Protein AF-A0A0X3Q287-F1 (afdb_monomer_lite)

Organism: Schistocephalus solidus (NCBI:txid70667)

pLDDT: mean 75.14, std 18.82, range [38.12, 95.25]

Sequence (102 aa):
DVVAGEMGDDEDPKRRPNRRTCENNLSEVEANALIRRLRELIREIQGLTEYDRRSTERLQTLLHRFIDILKEMYNAGFQSKINRMTRNLGLSIKINGKSPFR

Foldseek 3Di:
DDDDDDDDPPPPPPPDPDPPVPPQPDDPVNVVVLVVQLVVLVVVLVPQDPVSVVVPVNNVVSVVVNVVSVVVLVVSAWDWDQDPVVRDIDIDHDHPNDDPDD

Secondary structure (DSSP, 8-state):
------------TT-PPPTTS------HHHHHHHHHHHHHHHHHHHT--HHHHH-HHHHHHHHHHHHHHHHHHHHTT-EEEEETTTTEEEEE--GGG-----

Radius of gyration: 20.65 Å; chains: 1; bounding box: 41×48×63 Å

Structure (mmCIF, N/CA/C/O backbone):
data_AF-A0A0X3Q287-F1
#
_entry.id   AF-A0A0X3Q287-F1
#
loop_
_atom_site.group_PDB
_atom_site.id
_atom_site.type_symbol
_atom_site.label_atom_id
_atom_site.label_alt_id
_atom_site.label_comp_id
_atom_site.label_asym_id
_atom_site.label_entity_id
_atom_site.label_seq_id
_atom_site.pdbx_PDB_ins_code
_atom_site.Cartn_x
_atom_site.Cartn_y
_atom_site.Cartn_z
_atom_site.occupancy
_atom_site.B_iso_or_equiv
_atom_site.auth_seq_id
_atom_site.auth_comp_id
_atom_site.auth_asym_id
_atom_site.auth_atom_id
_atom_site.pdbx_PDB_model_num
ATOM 1 N N . ASP A 1 1 ? -14.221 -40.455 -43.176 1.00 42.34 1 ASP A N 1
ATOM 2 C CA . ASP A 1 1 ? -14.009 -39.010 -42.975 1.00 42.34 1 ASP A CA 1
ATOM 3 C C . ASP A 1 1 ? -14.100 -38.660 -41.507 1.00 42.34 1 ASP A C 1
ATOM 5 O O . ASP A 1 1 ? -14.986 -39.143 -40.813 1.00 42.34 1 ASP A O 1
ATOM 9 N N . VAL A 1 2 ? -13.108 -37.915 -41.035 1.00 43.91 2 VAL A N 1
ATOM 10 C CA . VAL A 1 2 ? -12.887 -37.561 -39.633 1.00 43.91 2 VAL A CA 1
ATOM 11 C C . VAL A 1 2 ? -13.423 -36.151 -39.422 1.00 43.91 2 VAL A C 1
ATOM 13 O O . VAL A 1 2 ? -12.926 -35.237 -40.070 1.00 43.91 2 VAL A O 1
ATOM 16 N N . VAL A 1 3 ? -14.365 -35.956 -38.498 1.00 45.25 3 VAL A N 1
ATOM 17 C CA . VAL A 1 3 ? -14.535 -34.668 -37.805 1.00 45.25 3 VAL A CA 1
ATOM 18 C C . VAL A 1 3 ? -14.815 -34.966 -36.331 1.00 45.25 3 VAL A C 1
ATOM 20 O O . VAL A 1 3 ? -15.951 -35.173 -35.915 1.00 45.25 3 VAL A O 1
ATOM 23 N N . ALA A 1 4 ? -13.730 -35.037 -35.559 1.00 45.53 4 ALA A N 1
ATOM 24 C CA . ALA A 1 4 ? -13.724 -34.654 -34.148 1.00 45.53 4 ALA A CA 1
ATOM 25 C C . ALA A 1 4 ? -14.061 -33.150 -34.094 1.00 45.53 4 ALA A C 1
ATOM 27 O O . ALA A 1 4 ? -13.615 -32.408 -34.963 1.00 45.53 4 ALA A O 1
ATOM 28 N N . GLY A 1 5 ? -14.883 -32.618 -33.200 1.00 38.56 5 GLY A N 1
ATOM 29 C CA . GLY A 1 5 ? -15.017 -32.888 -31.775 1.00 38.56 5 GLY A CA 1
ATOM 30 C C . GLY A 1 5 ? -14.880 -31.522 -31.096 1.00 38.56 5 GLY A C 1
ATOM 31 O O . GLY A 1 5 ? -13.856 -30.864 -31.264 1.00 38.56 5 GLY A O 1
ATOM 32 N N . GLU A 1 6 ? -15.934 -31.062 -30.421 1.00 50.91 6 GLU A N 1
ATOM 33 C CA . GLU A 1 6 ? -15.897 -29.874 -29.559 1.00 50.91 6 GLU A CA 1
ATOM 34 C C . GLU A 1 6 ? -14.819 -30.024 -28.478 1.00 50.91 6 GLU A C 1
ATOM 36 O O . GLU A 1 6 ? -14.665 -31.111 -27.929 1.00 50.91 6 GLU A O 1
ATOM 41 N N . MET A 1 7 ? -14.135 -28.929 -28.142 1.00 45.00 7 MET A N 1
ATOM 42 C CA . MET A 1 7 ? -13.475 -28.660 -26.854 1.00 45.00 7 MET A CA 1
ATOM 43 C C . MET A 1 7 ? -13.081 -27.176 -26.921 1.00 45.00 7 MET A C 1
ATOM 45 O O . MET A 1 7 ? -12.274 -26.784 -27.755 1.00 45.00 7 MET A O 1
ATOM 49 N N . GLY A 1 8 ? -13.794 -26.273 -26.249 1.00 40.56 8 GLY A N 1
ATOM 50 C CA . GLY A 1 8 ? -13.682 -26.138 -24.803 1.00 40.56 8 GLY A CA 1
ATOM 51 C C . GLY A 1 8 ? -12.381 -25.392 -24.543 1.00 40.56 8 GLY A C 1
ATOM 52 O O . GLY A 1 8 ? -11.335 -26.025 -24.452 1.00 40.56 8 GLY A O 1
ATOM 53 N N . ASP A 1 9 ? -12.438 -24.056 -24.534 1.00 50.06 9 ASP A N 1
ATOM 54 C CA . ASP A 1 9 ? -11.318 -23.194 -24.142 1.00 50.06 9 ASP A CA 1
ATOM 55 C C . ASP A 1 9 ? -11.060 -23.441 -22.644 1.00 50.06 9 ASP A C 1
ATOM 57 O O . ASP A 1 9 ? -11.561 -22.746 -21.761 1.00 50.06 9 ASP A 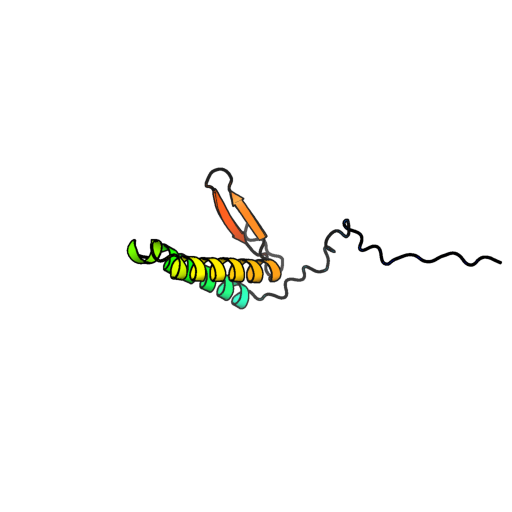O 1
ATOM 61 N N . ASP A 1 10 ? -10.361 -24.539 -22.363 1.00 51.06 10 ASP A N 1
ATOM 62 C CA . ASP A 1 10 ? -9.797 -24.878 -21.069 1.00 51.06 10 ASP A CA 1
ATOM 63 C C . ASP A 1 10 ? -8.824 -23.746 -20.708 1.00 51.06 10 ASP A C 1
ATOM 65 O O . ASP A 1 10 ? -7.686 -23.680 -21.188 1.00 51.06 10 ASP A O 1
ATOM 69 N N . GLU A 1 11 ? -9.283 -22.808 -19.876 1.00 54.50 11 GLU A N 1
ATOM 70 C CA . GLU A 1 11 ? -8.404 -21.908 -19.139 1.00 54.50 11 GLU A CA 1
ATOM 71 C C . GLU A 1 11 ? -7.464 -22.762 -18.282 1.00 54.50 11 GLU A C 1
ATOM 73 O O . GLU A 1 11 ? -7.786 -23.125 -17.155 1.00 54.50 11 GLU A O 1
ATOM 78 N N . ASP A 1 12 ? -6.300 -23.109 -18.838 1.00 57.31 12 ASP A N 1
ATOM 79 C CA . ASP A 1 12 ? -5.283 -23.906 -18.162 1.00 57.31 12 ASP A CA 1
ATOM 80 C C . ASP A 1 12 ? -4.873 -23.225 -16.836 1.00 57.31 12 ASP A C 1
ATOM 82 O O . ASP A 1 12 ? -4.168 -22.203 -16.849 1.00 57.31 12 ASP A O 1
ATOM 86 N N . PRO A 1 13 ? -5.231 -23.798 -15.667 1.00 57.59 13 PRO A N 1
ATOM 87 C CA . PRO A 1 13 ? -4.881 -23.240 -14.362 1.00 57.59 13 PRO A CA 1
ATOM 88 C C . PRO A 1 13 ? -3.371 -23.330 -14.072 1.00 57.59 13 PRO A C 1
ATOM 90 O O . PRO A 1 13 ? -2.896 -22.844 -13.044 1.00 57.59 13 PRO A O 1
ATOM 93 N N . LYS A 1 14 ? -2.589 -23.950 -14.969 1.00 53.41 14 LYS A N 1
ATOM 94 C CA . LYS A 1 14 ? -1.126 -24.043 -14.924 1.00 53.41 14 LYS A CA 1
ATOM 95 C C . LYS A 1 14 ? -0.432 -23.096 -15.899 1.00 53.41 14 LYS A C 1
ATOM 97 O O . LYS A 1 14 ? 0.795 -23.210 -16.022 1.00 53.41 14 LYS A O 1
ATOM 102 N N . ARG A 1 15 ? -1.130 -22.146 -16.543 1.00 52.03 15 ARG A N 1
ATOM 103 C CA . ARG A 1 15 ? -0.486 -21.069 -17.316 1.00 52.03 15 ARG A CA 1
ATOM 104 C C . ARG A 1 15 ? 0.414 -20.253 -16.380 1.00 52.03 15 ARG A C 1
ATOM 106 O O . ARG A 1 15 ? 0.005 -19.291 -15.738 1.00 52.03 15 ARG A O 1
ATOM 113 N N . ARG A 1 16 ? 1.675 -20.680 -16.272 1.00 57.12 16 ARG A N 1
ATOM 114 C CA . ARG A 1 16 ? 2.723 -19.975 -15.535 1.00 57.12 16 ARG A CA 1
ATOM 115 C C . ARG A 1 16 ? 2.818 -18.570 -16.128 1.00 57.12 16 ARG A C 1
ATOM 117 O O . ARG A 1 16 ? 2.851 -18.464 -17.357 1.00 57.12 16 ARG A O 1
ATOM 124 N N . PRO A 1 17 ? 2.871 -17.508 -15.305 1.00 50.66 17 PRO A N 1
ATOM 125 C CA . PRO A 1 17 ? 2.985 -16.157 -15.826 1.00 50.66 17 PRO A CA 1
ATOM 126 C C . PRO A 1 17 ? 4.191 -16.096 -16.765 1.00 50.66 17 PRO A C 1
ATOM 128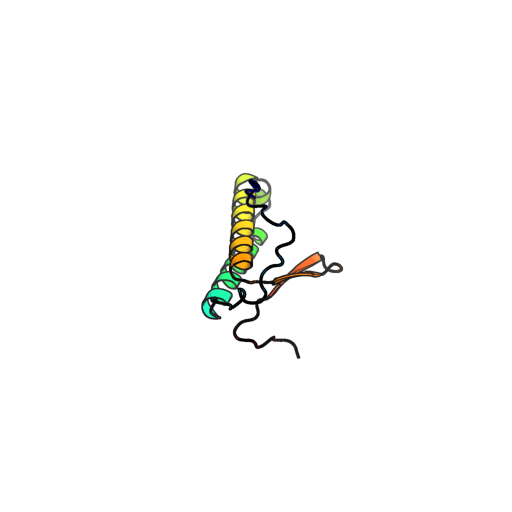 O O . PRO A 1 17 ? 5.305 -16.495 -16.409 1.00 50.66 17 PRO A O 1
ATOM 131 N N . ASN A 1 18 ? 3.931 -15.685 -18.006 1.00 46.94 18 ASN A N 1
ATOM 132 C CA . ASN A 1 18 ? 4.934 -15.607 -19.049 1.00 46.94 18 ASN A CA 1
ATOM 133 C C . ASN A 1 18 ? 6.036 -14.652 -18.571 1.00 46.94 18 ASN A C 1
ATOM 135 O O . ASN A 1 18 ? 5.792 -13.475 -18.326 1.00 46.94 18 ASN A O 1
ATOM 139 N N . ARG A 1 19 ? 7.267 -15.148 -18.423 1.00 48.53 19 ARG A N 1
ATOM 140 C CA . ARG A 1 19 ? 8.412 -14.386 -17.886 1.00 48.53 19 ARG A CA 1
ATOM 141 C C . ARG A 1 19 ? 8.756 -13.139 -18.727 1.00 48.53 19 ARG A C 1
ATOM 143 O O . ARG A 1 19 ? 9.542 -12.310 -18.282 1.00 48.53 19 ARG A O 1
ATOM 150 N N . ARG A 1 20 ? 8.171 -13.017 -19.927 1.00 44.41 20 ARG A N 1
ATOM 151 C CA . ARG A 1 20 ? 8.292 -11.882 -20.854 1.00 44.41 20 ARG A CA 1
ATOM 152 C C . ARG A 1 20 ? 7.292 -10.740 -20.638 1.00 44.41 20 ARG A C 1
ATOM 154 O O . ARG A 1 20 ? 7.537 -9.677 -21.183 1.00 44.41 20 ARG A O 1
ATOM 161 N N . THR A 1 21 ? 6.218 -10.896 -19.860 1.00 45.22 21 THR A N 1
ATOM 162 C CA . THR A 1 21 ? 5.254 -9.792 -19.633 1.00 45.22 21 THR A CA 1
ATOM 163 C C . THR A 1 21 ? 5.623 -8.880 -18.460 1.00 45.22 21 THR A C 1
ATOM 165 O O . THR A 1 21 ? 4.867 -7.978 -18.127 1.00 45.22 21 THR A O 1
ATOM 168 N N . CYS A 1 22 ? 6.787 -9.081 -17.836 1.00 47.75 22 CYS A N 1
ATOM 169 C CA . CYS A 1 22 ? 7.311 -8.219 -16.773 1.00 47.75 22 CYS A CA 1
ATOM 170 C C . CYS A 1 22 ? 8.349 -7.219 -17.310 1.00 47.75 22 CYS A C 1
ATOM 172 O O . CYS A 1 22 ? 9.380 -6.990 -16.673 1.00 47.75 22 CYS A O 1
ATOM 174 N N . GLU A 1 23 ? 8.129 -6.660 -18.500 1.00 49.22 23 GLU A N 1
ATOM 175 C CA . GLU A 1 23 ? 8.777 -5.398 -18.853 1.00 49.22 23 GLU A CA 1
ATOM 176 C C . GLU A 1 23 ? 8.151 -4.337 -17.948 1.00 49.22 23 GLU A C 1
ATOM 178 O O . GLU A 1 23 ? 6.969 -4.017 -18.054 1.00 49.22 23 GLU A O 1
ATOM 183 N N . ASN A 1 24 ? 8.911 -3.897 -16.946 1.00 55.31 24 ASN A N 1
ATOM 184 C CA . ASN A 1 24 ? 8.457 -2.889 -16.000 1.00 55.31 24 ASN A CA 1
ATOM 185 C C . ASN A 1 24 ? 8.215 -1.581 -16.755 1.00 55.31 24 ASN A C 1
ATOM 187 O O . ASN A 1 24 ? 9.147 -0.821 -16.995 1.00 55.31 24 ASN A O 1
ATOM 191 N N . ASN A 1 25 ? 6.952 -1.329 -17.093 1.00 62.66 25 ASN A N 1
ATOM 192 C CA . ASN A 1 25 ? 6.486 -0.065 -17.665 1.00 62.66 25 ASN A CA 1
ATOM 193 C C . ASN A 1 25 ? 6.464 1.073 -16.631 1.00 62.66 25 ASN A C 1
ATOM 195 O O . ASN A 1 25 ? 6.188 2.212 -16.984 1.00 62.66 25 ASN A O 1
ATOM 199 N N . LEU A 1 26 ? 6.725 0.766 -15.356 1.00 77.31 26 LEU A N 1
ATOM 200 C CA . LEU A 1 26 ? 6.719 1.732 -14.268 1.00 77.31 26 LEU A CA 1
ATOM 201 C C . LEU A 1 26 ? 8.064 2.467 -14.184 1.00 77.31 26 LEU A C 1
ATOM 203 O O . LEU A 1 26 ? 9.110 1.857 -13.934 1.00 77.31 26 LEU A O 1
ATOM 207 N N . SER A 1 27 ? 8.031 3.786 -14.341 1.00 84.00 27 SER A N 1
ATOM 208 C CA . SER A 1 27 ? 9.186 4.653 -14.122 1.00 84.00 27 SER A CA 1
ATOM 209 C C . SER A 1 27 ? 9.553 4.761 -12.635 1.00 84.00 27 SER A C 1
ATOM 211 O O . SER A 1 27 ? 8.743 4.520 -11.736 1.00 84.00 27 SER A O 1
ATOM 213 N N . GLU A 1 28 ? 10.788 5.183 -12.345 1.00 83.50 28 GLU A N 1
ATOM 214 C CA . GLU A 1 28 ? 11.236 5.443 -10.968 1.00 83.50 28 GLU A CA 1
ATOM 215 C C . GLU A 1 28 ? 10.389 6.515 -10.266 1.00 83.50 28 GLU A C 1
ATOM 217 O O . GLU A 1 28 ? 10.122 6.418 -9.067 1.00 83.50 28 GLU A O 1
ATOM 222 N N . VAL A 1 29 ? 9.910 7.511 -11.013 1.00 86.88 29 VAL A N 1
ATOM 223 C CA . VAL A 1 29 ? 9.044 8.572 -10.485 1.00 86.88 29 VAL A CA 1
ATOM 224 C C . VAL A 1 29 ? 7.693 8.005 -10.051 1.00 86.88 29 VAL A C 1
ATOM 226 O O . VAL A 1 29 ? 7.234 8.292 -8.945 1.00 86.88 29 VAL A O 1
ATOM 229 N N . GLU A 1 30 ? 7.078 7.154 -10.873 1.00 88.69 30 GLU A N 1
ATOM 230 C CA . GLU A 1 30 ? 5.797 6.511 -10.555 1.00 88.69 30 GLU A CA 1
ATOM 231 C C . GLU A 1 30 ? 5.929 5.531 -9.383 1.00 88.69 30 GLU A C 1
ATOM 233 O O . GLU A 1 30 ? 5.090 5.524 -8.476 1.00 88.69 30 GLU A O 1
ATOM 238 N N . ALA A 1 31 ? 7.025 4.766 -9.335 1.00 88.25 31 ALA A N 1
ATOM 239 C CA . ALA A 1 31 ? 7.340 3.895 -8.205 1.00 88.25 31 ALA A CA 1
ATOM 240 C C . ALA A 1 31 ? 7.473 4.683 -6.897 1.00 88.25 31 ALA A C 1
ATOM 242 O O . ALA A 1 31 ? 6.888 4.315 -5.874 1.00 88.25 31 ALA A O 1
ATOM 243 N N . ASN A 1 32 ? 8.205 5.798 -6.927 1.00 89.44 32 ASN A N 1
ATOM 244 C CA . ASN A 1 32 ? 8.366 6.669 -5.769 1.00 89.44 32 ASN A CA 1
ATOM 245 C C . ASN A 1 32 ? 7.042 7.317 -5.348 1.00 89.44 32 ASN A C 1
ATOM 247 O O . ASN A 1 32 ? 6.783 7.437 -4.150 1.00 89.44 32 ASN A O 1
ATOM 251 N N . ALA A 1 33 ? 6.176 7.682 -6.296 1.00 92.56 33 ALA A N 1
ATOM 252 C CA . ALA A 1 33 ? 4.849 8.209 -5.993 1.00 92.56 33 ALA A CA 1
ATOM 253 C C . ALA A 1 33 ? 3.972 7.175 -5.268 1.00 92.56 33 ALA A C 1
ATOM 255 O O . ALA A 1 33 ? 3.315 7.516 -4.283 1.00 92.56 33 ALA A O 1
ATOM 256 N N . LEU A 1 34 ? 3.992 5.909 -5.699 1.00 92.44 34 LEU A N 1
ATOM 257 C CA . LEU A 1 34 ? 3.299 4.808 -5.017 1.00 92.44 34 LEU A CA 1
ATOM 258 C C . LEU A 1 34 ? 3.829 4.584 -3.596 1.00 92.44 34 LEU A C 1
ATOM 260 O O . LEU A 1 34 ? 3.053 4.526 -2.641 1.00 92.44 34 LEU A O 1
ATOM 264 N N . ILE A 1 35 ? 5.155 4.533 -3.434 1.00 91.38 35 ILE A N 1
ATOM 265 C CA . ILE A 1 35 ? 5.795 4.385 -2.119 1.00 91.38 35 ILE A CA 1
ATOM 266 C C . ILE A 1 35 ? 5.427 5.557 -1.200 1.00 91.38 35 ILE A C 1
ATOM 268 O O . ILE A 1 35 ? 5.167 5.352 -0.012 1.00 91.38 35 ILE A O 1
ATOM 272 N N . ARG A 1 36 ? 5.393 6.787 -1.730 1.00 94.31 36 ARG A N 1
ATOM 273 C CA . ARG A 1 36 ? 5.027 7.980 -0.959 1.00 94.31 36 ARG A CA 1
ATOM 274 C C . ARG A 1 36 ? 3.574 7.916 -0.492 1.00 94.31 36 ARG A C 1
ATOM 276 O O . ARG A 1 36 ? 3.344 8.066 0.705 1.00 94.31 36 ARG A O 1
ATOM 283 N N . ARG A 1 37 ? 2.639 7.593 -1.395 1.00 95.25 37 ARG A N 1
ATOM 284 C CA . ARG A 1 37 ? 1.212 7.402 -1.074 1.00 95.25 37 ARG A CA 1
ATOM 285 C C . ARG A 1 37 ? 1.015 6.360 0.029 1.00 95.25 37 ARG A C 1
ATOM 287 O O . ARG A 1 37 ? 0.307 6.615 1.000 1.00 95.25 37 ARG A O 1
ATOM 294 N N . LEU A 1 38 ? 1.699 5.217 -0.066 1.00 93.94 38 LEU A N 1
ATOM 295 C CA . LEU A 1 38 ? 1.631 4.175 0.961 1.00 93.94 38 LEU A CA 1
ATOM 296 C C . LEU A 1 38 ? 2.153 4.668 2.322 1.00 93.94 38 LEU A C 1
ATOM 298 O O . LEU A 1 38 ? 1.529 4.422 3.352 1.00 93.94 38 LEU A O 1
ATOM 302 N N . ARG A 1 39 ? 3.293 5.371 2.343 1.00 92.31 39 ARG A N 1
ATOM 303 C CA . ARG A 1 39 ? 3.886 5.909 3.581 1.00 92.31 39 ARG A CA 1
ATOM 304 C C . ARG A 1 39 ? 3.002 6.963 4.242 1.00 92.31 39 ARG A C 1
ATOM 306 O O . ARG A 1 39 ? 2.900 6.969 5.465 1.00 92.31 39 ARG A O 1
ATOM 313 N N . GLU A 1 40 ? 2.396 7.845 3.455 1.00 94.94 40 GLU A N 1
ATOM 314 C CA . GLU A 1 40 ? 1.453 8.857 3.942 1.00 94.94 40 GLU A CA 1
ATOM 315 C C . GLU A 1 40 ? 0.234 8.193 4.591 1.00 94.94 40 GLU A C 1
ATOM 317 O O . GLU A 1 40 ? -0.096 8.518 5.730 1.00 94.94 40 GLU A O 1
ATOM 322 N N . LEU A 1 41 ? -0.348 7.182 3.941 1.00 94.19 41 LEU A N 1
ATOM 323 C CA . LEU A 1 41 ? -1.484 6.450 4.497 1.00 94.19 41 LEU A CA 1
ATOM 324 C C . LEU A 1 41 ? -1.126 5.688 5.783 1.00 94.19 41 LEU A C 1
ATOM 326 O O . LEU A 1 41 ? -1.894 5.693 6.741 1.00 94.19 41 LEU A O 1
ATOM 330 N N . ILE A 1 42 ? 0.054 5.061 5.845 1.00 91.56 42 ILE A N 1
ATOM 331 C CA . ILE A 1 42 ? 0.526 4.401 7.074 1.00 91.56 42 ILE A CA 1
ATOM 332 C C . ILE A 1 42 ? 0.659 5.415 8.215 1.00 91.56 42 ILE A C 1
ATOM 334 O O . ILE A 1 42 ? 0.255 5.112 9.336 1.00 91.56 42 ILE A O 1
ATOM 338 N N . ARG A 1 43 ? 1.191 6.616 7.947 1.00 92.75 43 ARG A N 1
ATOM 339 C CA . ARG A 1 43 ? 1.277 7.687 8.955 1.00 92.75 43 ARG A CA 1
ATOM 340 C C . ARG A 1 43 ? -0.103 8.125 9.428 1.00 92.75 43 ARG A C 1
ATOM 342 O O . ARG A 1 43 ? -0.279 8.324 10.624 1.00 92.75 43 ARG A O 1
ATOM 349 N N . GLU A 1 44 ? -1.070 8.234 8.521 1.00 92.06 44 GLU A N 1
ATOM 350 C CA . GLU A 1 44 ? -2.451 8.564 8.874 1.00 92.06 44 GLU A CA 1
ATOM 351 C C . GLU A 1 44 ? -3.064 7.492 9.785 1.00 92.06 44 GLU A C 1
ATOM 353 O O . GLU A 1 44 ? -3.593 7.822 10.842 1.00 92.06 44 GLU A O 1
ATOM 358 N N . ILE A 1 45 ? -2.905 6.209 9.441 1.00 89.25 45 ILE A N 1
ATOM 359 C CA . ILE A 1 45 ? -3.379 5.081 10.261 1.00 89.25 45 ILE A CA 1
ATOM 360 C C . ILE A 1 45 ? -2.703 5.073 11.641 1.00 89.25 45 ILE A C 1
ATOM 362 O O . ILE A 1 45 ? -3.361 4.873 12.663 1.00 89.25 45 ILE A O 1
ATOM 366 N N . GLN A 1 46 ? -1.388 5.293 11.693 1.00 88.06 46 GLN A N 1
ATOM 367 C CA . GLN A 1 46 ? -0.633 5.340 12.949 1.00 88.06 46 GLN A CA 1
ATOM 368 C C . GLN A 1 46 ? -1.031 6.536 13.823 1.00 88.06 46 GLN A C 1
ATOM 370 O O . GLN A 1 46 ? -1.053 6.402 15.047 1.00 88.06 46 GLN A O 1
ATOM 375 N N . GLY A 1 47 ? -1.373 7.667 13.199 1.00 88.75 47 GLY A N 1
ATOM 376 C CA . GLY A 1 47 ? -1.816 8.897 13.853 1.00 88.75 47 GLY A CA 1
ATOM 377 C C . GLY A 1 47 ? -3.269 8.888 14.332 1.00 88.75 47 GLY A C 1
ATOM 378 O O . GLY A 1 47 ? -3.690 9.856 14.960 1.00 88.75 47 GLY A O 1
ATOM 379 N N . LEU A 1 48 ? -4.037 7.822 14.070 1.00 88.38 48 LEU A N 1
ATOM 380 C CA . LEU A 1 48 ? -5.405 7.699 14.574 1.00 88.38 48 LEU A CA 1
ATOM 381 C C . LEU A 1 48 ? -5.422 7.690 16.103 1.00 88.38 48 LEU A C 1
ATOM 383 O O . LEU A 1 48 ? -4.746 6.873 16.743 1.00 88.38 48 LEU A O 1
ATOM 387 N N . THR A 1 49 ? -6.254 8.563 16.670 1.00 83.12 49 THR A N 1
ATOM 388 C CA . THR A 1 49 ? -6.515 8.611 18.110 1.00 83.12 49 THR A CA 1
ATOM 389 C C . THR A 1 49 ? -7.277 7.363 18.566 1.00 83.12 49 THR A C 1
ATOM 391 O O . THR A 1 49 ? -7.850 6.630 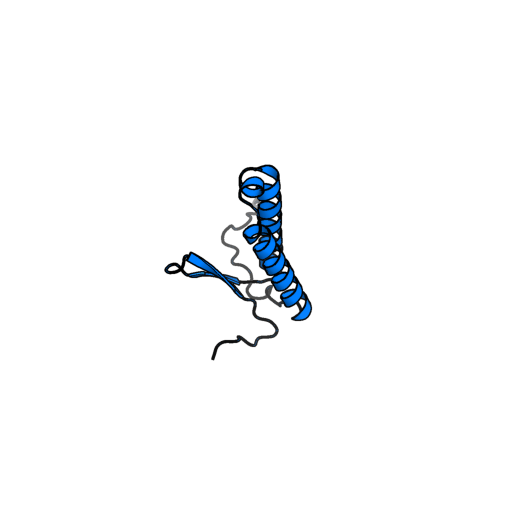17.758 1.00 83.12 49 THR A O 1
ATOM 394 N N . GLU A 1 50 ? -7.335 7.100 19.874 1.00 76.31 50 GLU A N 1
ATOM 395 C CA . GLU A 1 50 ? -8.152 5.993 20.398 1.00 76.31 50 GLU A CA 1
ATOM 396 C C . GLU A 1 50 ? -9.633 6.112 20.011 1.00 76.31 50 GLU A C 1
ATOM 398 O O . GLU A 1 50 ? -10.286 5.098 19.769 1.00 76.31 50 GLU A O 1
ATOM 403 N N . TYR A 1 51 ? -10.154 7.337 19.899 1.00 74.94 51 TYR A N 1
ATOM 404 C CA . TYR A 1 51 ? -11.517 7.591 19.437 1.00 74.94 51 TYR A CA 1
ATOM 405 C C . TYR A 1 51 ? -11.695 7.205 17.963 1.00 74.94 51 TYR A C 1
ATOM 407 O O . TYR A 1 51 ? -12.633 6.484 17.626 1.00 74.94 51 TYR A O 1
ATOM 415 N N . ASP A 1 52 ? -10.753 7.589 17.097 1.00 73.88 52 ASP A N 1
ATOM 416 C CA . ASP A 1 52 ? -10.774 7.202 15.681 1.00 73.88 52 ASP A CA 1
ATOM 417 C C . ASP A 1 52 ? -10.637 5.687 15.485 1.00 73.88 52 ASP A C 1
ATOM 419 O O . ASP A 1 52 ? -11.202 5.134 14.549 1.00 73.88 52 ASP A O 1
ATOM 423 N N . ARG A 1 53 ? -9.908 4.999 16.373 1.00 67.56 53 ARG A N 1
ATOM 424 C CA . ARG A 1 53 ? -9.789 3.531 16.348 1.00 67.56 53 ARG A CA 1
ATOM 425 C C . ARG A 1 53 ? -11.071 2.829 16.787 1.00 67.56 53 ARG A C 1
ATOM 427 O O . ARG A 1 53 ? -11.346 1.730 16.314 1.00 67.56 53 ARG A O 1
ATOM 434 N N . ARG A 1 54 ? -11.842 3.442 17.692 1.00 71.12 54 ARG A N 1
ATOM 435 C CA . ARG A 1 54 ? -13.176 2.958 18.086 1.00 71.12 54 ARG A CA 1
ATOM 436 C C . ARG A 1 54 ? -14.219 3.249 17.009 1.00 71.12 54 ARG A C 1
ATOM 438 O O . ARG A 1 54 ? -15.136 2.450 16.838 1.00 71.12 54 ARG A O 1
ATOM 445 N N . SER A 1 55 ? -14.057 4.344 16.264 1.00 71.62 55 SER A N 1
ATOM 446 C CA . SER A 1 55 ? -14.847 4.628 15.067 1.00 71.62 55 SER A CA 1
ATOM 447 C C . SER A 1 55 ? -14.487 3.640 13.955 1.00 71.62 55 SER A C 1
ATOM 449 O O . SER A 1 55 ? -13.518 3.804 13.212 1.00 71.62 55 SER A O 1
ATOM 451 N N . THR A 1 56 ? -15.271 2.565 13.861 1.00 78.00 56 THR A N 1
ATOM 452 C CA . THR A 1 56 ? -15.023 1.459 12.928 1.00 78.00 56 THR A CA 1
ATOM 453 C C . THR A 1 56 ? -14.964 1.944 11.476 1.00 78.00 56 THR A C 1
ATOM 455 O O . THR A 1 56 ? -14.137 1.464 10.709 1.00 78.00 56 THR A O 1
ATOM 458 N N . GLU A 1 57 ? -15.766 2.947 11.121 1.00 86.88 57 GLU A N 1
ATOM 459 C CA . GLU A 1 57 ? -15.906 3.459 9.755 1.00 86.88 57 GLU A CA 1
ATOM 460 C C . GLU A 1 57 ? -14.638 4.155 9.230 1.00 86.88 57 GLU A C 1
ATOM 462 O O . GLU A 1 57 ? -14.191 3.887 8.109 1.00 86.88 57 GLU A O 1
ATOM 467 N N . ARG A 1 58 ? -14.001 5.013 10.043 1.00 86.19 58 ARG A N 1
ATOM 468 C CA . ARG A 1 58 ? -12.787 5.735 9.625 1.00 86.19 58 ARG A CA 1
ATOM 469 C C . ARG A 1 58 ? -11.608 4.782 9.466 1.00 86.19 58 ARG A C 1
ATOM 471 O O . ARG A 1 58 ? -10.912 4.829 8.450 1.00 86.19 58 ARG A O 1
ATOM 478 N N . LEU A 1 59 ? -11.402 3.897 10.442 1.00 88.25 59 LEU A N 1
ATOM 479 C CA . LEU A 1 59 ? -10.359 2.877 10.363 1.00 88.25 59 LEU A CA 1
ATOM 480 C C . LEU A 1 59 ? -10.596 1.938 9.170 1.00 88.25 59 LEU A C 1
ATOM 482 O O . LEU A 1 59 ? -9.660 1.680 8.416 1.00 88.25 59 LEU A O 1
ATOM 486 N N . GLN A 1 60 ? -11.834 1.480 8.945 1.00 89.75 60 GLN A N 1
ATOM 487 C CA . GLN A 1 60 ? -12.181 0.660 7.779 1.00 89.75 60 GLN A CA 1
ATOM 488 C C . GLN A 1 60 ? -11.868 1.377 6.467 1.00 89.75 60 GLN A C 1
ATOM 490 O O . GLN A 1 60 ? -11.215 0.797 5.604 1.00 89.75 60 GLN A O 1
ATOM 495 N N . THR A 1 61 ? -12.257 2.645 6.328 1.00 92.50 61 THR A N 1
ATOM 496 C CA . THR A 1 61 ? -11.982 3.440 5.122 1.00 92.50 61 THR A CA 1
ATOM 497 C C . THR A 1 61 ? -10.483 3.513 4.823 1.00 92.50 61 THR A C 1
ATOM 499 O O . THR A 1 61 ? -10.059 3.330 3.680 1.00 92.50 61 THR A O 1
ATOM 502 N N . LEU A 1 62 ? -9.658 3.735 5.849 1.00 92.44 62 LEU A N 1
ATOM 503 C CA . LEU A 1 62 ? -8.204 3.788 5.694 1.00 92.44 62 LEU A CA 1
ATOM 504 C C . LEU A 1 62 ? -7.606 2.421 5.342 1.00 92.44 62 LEU A C 1
ATOM 506 O O . LEU A 1 62 ? -6.712 2.344 4.500 1.00 92.44 62 LEU A O 1
ATOM 510 N N . LEU A 1 63 ? -8.122 1.338 5.925 1.00 91.31 63 LEU A N 1
ATOM 511 C CA . LEU A 1 63 ? -7.704 -0.023 5.587 1.00 91.31 63 LEU A CA 1
ATOM 512 C C . LEU A 1 63 ? -8.110 -0.419 4.159 1.00 91.31 63 LEU A C 1
ATOM 514 O O . LEU A 1 63 ? -7.324 -1.062 3.466 1.00 91.31 63 LEU A O 1
ATOM 518 N N . HIS A 1 64 ? -9.282 0.006 3.683 1.00 94.12 64 HIS A N 1
ATOM 519 C CA . HIS A 1 64 ? -9.690 -0.191 2.291 1.00 94.12 64 HIS A CA 1
ATOM 520 C C . HIS A 1 64 ? -8.741 0.526 1.328 1.00 94.12 64 HIS A C 1
ATOM 522 O O . HIS A 1 64 ? -8.193 -0.113 0.431 1.00 94.12 64 HIS A O 1
ATOM 528 N N . ARG A 1 65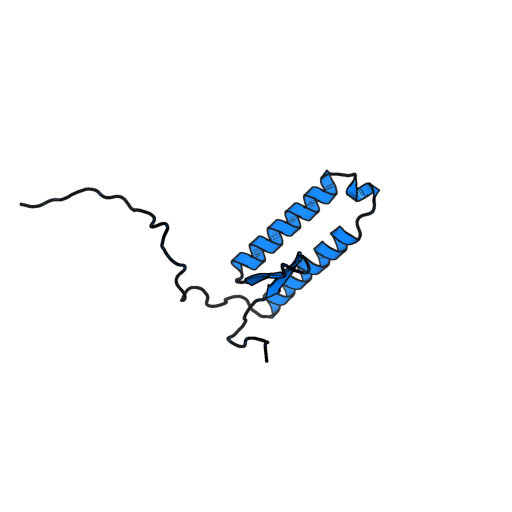 ? -8.427 1.804 1.588 1.00 95.19 65 ARG A N 1
ATOM 529 C CA . ARG A 1 65 ? -7.417 2.543 0.809 1.00 95.19 65 ARG A CA 1
ATOM 530 C C . ARG A 1 65 ? -6.050 1.863 0.840 1.00 95.19 65 ARG A C 1
ATOM 532 O O . ARG A 1 65 ? -5.346 1.851 -0.166 1.00 95.19 65 ARG A O 1
ATOM 539 N N . PHE A 1 66 ? -5.670 1.280 1.976 1.00 93.06 66 PHE A N 1
ATOM 540 C CA . PHE A 1 66 ? -4.399 0.570 2.112 1.00 93.06 66 PHE A CA 1
ATOM 541 C C . PHE A 1 66 ? -4.355 -0.658 1.202 1.00 93.06 66 PHE A C 1
ATOM 543 O O . PHE A 1 66 ? -3.374 -0.860 0.488 1.00 93.06 66 PHE A O 1
ATOM 550 N N . ILE A 1 67 ? -5.437 -1.437 1.172 1.00 91.62 67 ILE A N 1
ATOM 551 C CA . ILE A 1 67 ? -5.580 -2.588 0.274 1.00 91.62 67 ILE A CA 1
ATOM 552 C C . ILE A 1 67 ? -5.522 -2.148 -1.194 1.00 91.62 67 ILE A C 1
ATOM 554 O O . ILE A 1 67 ? -4.847 -2.800 -1.991 1.00 91.62 67 ILE A O 1
ATOM 558 N N . ASP A 1 68 ? -6.183 -1.050 -1.554 1.00 95.12 68 ASP A N 1
ATOM 559 C CA . ASP A 1 68 ? -6.214 -0.567 -2.937 1.00 95.12 68 ASP A CA 1
ATOM 560 C C . ASP A 1 68 ? -4.831 -0.118 -3.426 1.00 95.12 68 ASP A C 1
ATOM 562 O O . ASP A 1 68 ? -4.417 -0.501 -4.520 1.00 95.12 68 ASP A O 1
ATOM 566 N N . ILE A 1 69 ? -4.057 0.582 -2.587 1.00 93.75 69 ILE A N 1
ATOM 567 C CA . ILE A 1 69 ? -2.666 0.938 -2.911 1.00 93.75 69 ILE A CA 1
ATOM 568 C C 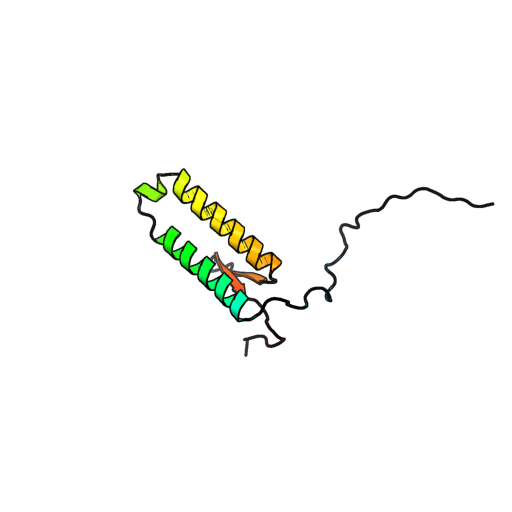. ILE A 1 69 ? -1.811 -0.321 -3.088 1.00 93.75 69 ILE A C 1
ATOM 570 O O . ILE A 1 69 ? -1.015 -0.397 -4.022 1.00 93.75 69 ILE A O 1
ATOM 574 N N . LEU A 1 70 ? -1.966 -1.333 -2.227 1.00 91.12 70 LEU A N 1
ATOM 575 C CA . LEU A 1 70 ? -1.212 -2.582 -2.370 1.00 91.12 70 LEU A CA 1
ATOM 576 C C . LEU A 1 70 ? -1.553 -3.323 -3.669 1.00 91.12 70 LEU A C 1
ATOM 578 O O . LEU A 1 70 ? -0.648 -3.875 -4.298 1.00 91.12 70 LEU A O 1
ATOM 582 N N . LYS A 1 71 ? -2.821 -3.311 -4.100 1.00 90.50 71 LYS A N 1
ATOM 583 C CA . LYS A 1 71 ? -3.230 -3.849 -5.408 1.00 90.50 71 LYS A CA 1
ATOM 584 C C . LYS A 1 71 ? -2.603 -3.063 -6.559 1.00 90.50 71 LYS A C 1
ATOM 586 O O . LYS A 1 71 ? -2.087 -3.674 -7.489 1.00 90.50 71 LYS A O 1
ATOM 591 N N . GLU A 1 72 ? -2.604 -1.731 -6.484 1.00 91.81 72 GLU A N 1
ATOM 592 C CA . GLU A 1 72 ? -1.966 -0.867 -7.489 1.00 91.81 72 GLU A CA 1
ATOM 593 C C . GLU A 1 72 ? -0.463 -1.173 -7.594 1.00 91.81 72 GLU A C 1
ATOM 595 O O . GLU A 1 72 ? 0.055 -1.387 -8.687 1.00 91.81 72 GLU A O 1
ATOM 600 N N . MET A 1 73 ? 0.225 -1.305 -6.456 1.00 90.88 73 MET A N 1
ATOM 601 C CA . MET A 1 73 ? 1.641 -1.682 -6.407 1.00 90.88 73 MET A CA 1
ATOM 602 C C . MET A 1 73 ? 1.891 -3.090 -6.963 1.00 90.88 73 MET A C 1
ATOM 604 O O . MET A 1 73 ? 2.852 -3.291 -7.703 1.00 90.88 73 MET A O 1
ATOM 608 N N . TYR A 1 74 ? 1.037 -4.066 -6.648 1.00 88.56 74 TYR A N 1
ATOM 609 C CA . TYR A 1 74 ? 1.141 -5.417 -7.205 1.00 88.56 74 TYR A CA 1
ATOM 610 C C . TYR A 1 74 ? 1.021 -5.408 -8.736 1.00 88.56 74 TYR A C 1
ATOM 612 O O . TYR A 1 74 ? 1.881 -5.959 -9.423 1.00 88.56 74 TYR A O 1
ATOM 620 N N . ASN A 1 75 ? 0.016 -4.708 -9.269 1.00 87.69 75 ASN A N 1
ATOM 621 C CA . ASN A 1 75 ? -0.191 -4.561 -10.712 1.00 87.69 75 ASN A CA 1
ATOM 622 C C . ASN A 1 75 ? 0.969 -3.818 -11.391 1.00 87.69 75 ASN A C 1
ATOM 624 O O . ASN A 1 75 ? 1.315 -4.114 -12.530 1.00 87.69 75 ASN A O 1
ATOM 628 N N . ALA A 1 76 ? 1.601 -2.890 -10.671 1.00 86.62 76 ALA A N 1
ATOM 629 C CA . ALA A 1 76 ? 2.782 -2.164 -11.116 1.00 86.62 76 ALA A CA 1
ATOM 630 C C . ALA A 1 76 ? 4.090 -2.985 -11.050 1.00 86.62 76 ALA A C 1
ATOM 632 O O . ALA A 1 76 ? 5.145 -2.483 -11.433 1.00 86.62 76 ALA A O 1
ATOM 633 N N . GLY A 1 77 ? 4.051 -4.231 -10.562 1.00 87.62 77 GLY A N 1
ATOM 634 C CA . GLY A 1 77 ? 5.207 -5.133 -10.527 1.00 87.62 77 GLY A CA 1
ATOM 635 C C . GLY A 1 77 ? 6.021 -5.098 -9.230 1.00 87.62 77 GLY A C 1
ATOM 636 O O . GLY A 1 77 ? 7.139 -5.624 -9.190 1.00 87.62 77 GLY A O 1
ATOM 637 N N . PHE A 1 78 ? 5.496 -4.509 -8.149 1.00 89.44 78 PHE A N 1
ATOM 638 C CA . PHE A 1 78 ? 6.132 -4.622 -6.837 1.00 89.44 78 PHE A CA 1
ATOM 639 C C . PHE A 1 78 ? 6.073 -6.063 -6.323 1.00 89.44 78 PHE A C 1
ATOM 641 O O . PHE A 1 78 ? 5.047 -6.738 -6.346 1.00 89.44 78 PHE A O 1
ATOM 648 N N . GLN A 1 79 ? 7.195 -6.514 -5.782 1.00 88.94 79 GLN A N 1
ATOM 649 C CA . GLN A 1 79 ? 7.336 -7.778 -5.085 1.00 88.94 79 GLN A CA 1
ATOM 650 C C . GLN A 1 79 ? 7.152 -7.560 -3.587 1.00 88.94 79 GLN A C 1
ATOM 652 O O . GLN A 1 79 ? 7.729 -6.640 -3.004 1.00 88.94 79 GLN A O 1
ATOM 657 N N . SER A 1 80 ? 6.388 -8.446 -2.956 1.00 85.88 80 SER A N 1
ATOM 658 C CA . SER A 1 80 ? 6.183 -8.462 -1.512 1.00 85.88 80 SER A CA 1
ATOM 659 C C . SER A 1 80 ? 6.920 -9.625 -0.860 1.00 85.88 80 SER A C 1
ATOM 661 O O . SER A 1 80 ? 6.812 -10.766 -1.312 1.00 85.88 80 SER A O 1
ATOM 663 N N . LYS A 1 81 ? 7.600 -9.366 0.257 1.00 86.56 81 LYS A N 1
ATOM 664 C CA . LYS A 1 81 ? 8.190 -10.401 1.110 1.00 86.56 81 LYS A CA 1
ATOM 665 C C . LYS A 1 81 ? 7.849 -10.125 2.564 1.00 86.56 81 LYS A C 1
ATOM 667 O O . LYS A 1 81 ? 8.189 -9.072 3.090 1.00 86.56 81 LYS A O 1
ATOM 672 N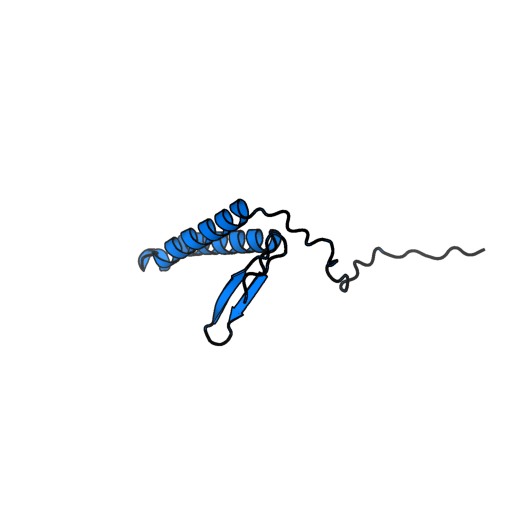 N . ILE A 1 82 ? 7.235 -11.093 3.235 1.00 86.38 82 ILE A N 1
ATOM 673 C CA . ILE A 1 82 ? 7.019 -11.024 4.681 1.00 86.38 82 ILE A CA 1
ATOM 674 C C . ILE A 1 82 ? 8.246 -11.610 5.377 1.00 86.38 82 ILE A C 1
ATOM 676 O O . ILE A 1 82 ? 8.607 -12.770 5.158 1.00 86.38 82 ILE A O 1
ATOM 680 N N . ASN A 1 83 ? 8.895 -10.819 6.229 1.00 85.81 83 ASN A N 1
ATOM 681 C CA . ASN A 1 83 ? 9.891 -11.344 7.151 1.00 85.81 83 ASN A CA 1
ATOM 682 C C . ASN A 1 83 ? 9.161 -12.079 8.281 1.00 85.81 83 ASN A C 1
ATOM 684 O O . ASN A 1 83 ? 8.496 -11.456 9.102 1.00 85.81 83 ASN A O 1
ATOM 688 N N . ARG A 1 84 ? 9.280 -13.410 8.326 1.00 85.19 84 ARG A N 1
ATOM 689 C CA . ARG A 1 84 ? 8.574 -14.242 9.315 1.00 85.19 84 ARG A CA 1
ATOM 690 C C . ARG A 1 84 ? 8.976 -13.945 10.761 1.00 85.19 84 ARG A C 1
ATOM 692 O O . ARG A 1 84 ? 8.136 -14.086 11.640 1.00 85.19 84 ARG A O 1
ATOM 699 N N . MET A 1 85 ? 10.221 -13.529 11.004 1.00 85.38 85 MET A N 1
ATOM 700 C CA . MET A 1 85 ? 10.704 -13.238 12.358 1.00 85.38 85 MET A CA 1
ATOM 701 C C . MET A 1 85 ? 10.137 -11.922 12.887 1.00 85.38 85 MET A C 1
ATOM 703 O O . MET A 1 85 ? 9.680 -11.865 14.022 1.00 85.38 85 MET A O 1
ATOM 707 N N . THR A 1 86 ? 10.124 -10.875 12.061 1.00 86.94 86 THR A N 1
ATOM 708 C CA . THR A 1 86 ? 9.655 -9.545 12.484 1.00 86.94 86 THR A CA 1
ATOM 709 C C . THR A 1 86 ? 8.191 -9.276 12.152 1.00 86.94 86 THR A C 1
ATOM 711 O O . THR A 1 86 ? 7.644 -8.279 12.600 1.00 86.94 86 THR A O 1
ATOM 714 N N . ARG A 1 87 ? 7.551 -10.147 11.359 1.00 82.56 87 ARG A N 1
ATOM 715 C CA . ARG A 1 87 ? 6.213 -9.957 10.766 1.00 82.56 87 ARG A CA 1
ATOM 716 C C . ARG A 1 87 ? 6.092 -8.692 9.905 1.00 82.56 87 ARG A C 1
ATOM 718 O O . ARG A 1 87 ? 4.988 -8.252 9.602 1.00 82.56 87 ARG A O 1
ATOM 725 N N . ASN A 1 88 ? 7.220 -8.142 9.458 1.00 84.81 88 ASN A N 1
ATOM 726 C CA . ASN A 1 88 ? 7.242 -6.958 8.607 1.00 84.81 88 ASN A CA 1
ATOM 727 C C . ASN A 1 88 ? 7.004 -7.338 7.146 1.00 84.81 88 ASN A C 1
ATOM 729 O O . ASN A 1 88 ? 7.626 -8.268 6.624 1.00 84.81 88 ASN A O 1
ATOM 733 N N . LEU A 1 89 ? 6.156 -6.565 6.472 1.00 82.19 89 LEU A N 1
ATOM 734 C CA . LEU A 1 89 ? 6.007 -6.595 5.023 1.00 82.19 89 LEU A CA 1
ATOM 735 C C . LEU A 1 89 ? 7.093 -5.723 4.378 1.00 82.19 89 LEU A C 1
ATOM 737 O O . LEU A 1 89 ? 7.137 -4.515 4.596 1.00 82.19 89 LEU A O 1
ATOM 741 N N . GLY A 1 90 ? 7.960 -6.332 3.575 1.00 84.50 90 GLY A N 1
ATOM 742 C CA . GLY A 1 90 ? 8.860 -5.634 2.662 1.00 84.50 90 GLY A CA 1
ATOM 743 C C . GLY A 1 90 ? 8.249 -5.554 1.266 1.00 84.50 90 GLY A C 1
ATOM 744 O O . GLY A 1 90 ? 7.756 -6.561 0.759 1.00 84.50 90 GLY A O 1
ATOM 745 N N . LEU A 1 91 ? 8.305 -4.372 0.651 1.00 85.88 91 LEU A N 1
ATOM 746 C CA . LEU A 1 91 ? 7.892 -4.130 -0.733 1.00 85.88 91 LEU A CA 1
ATOM 747 C C . LEU A 1 91 ? 9.099 -3.634 -1.532 1.00 85.88 91 LEU A C 1
ATOM 749 O O . LEU A 1 91 ? 9.770 -2.692 -1.111 1.00 85.88 91 LEU A O 1
ATOM 753 N N . SER A 1 92 ? 9.377 -4.255 -2.675 1.00 84.50 92 SER A N 1
ATOM 754 C CA . SER A 1 92 ? 10.488 -3.872 -3.552 1.00 84.50 92 SER A CA 1
ATOM 755 C C . SER A 1 92 ? 10.114 -4.022 -5.017 1.00 84.50 92 SER A C 1
ATOM 757 O O . SER A 1 92 ? 9.426 -4.968 -5.376 1.00 84.50 92 SER A O 1
ATOM 759 N N . ILE A 1 93 ? 10.629 -3.157 -5.880 1.00 84.31 93 ILE A N 1
ATOM 760 C CA . ILE A 1 93 ? 10.458 -3.250 -7.332 1.00 84.31 93 ILE A CA 1
ATOM 761 C C . ILE A 1 93 ? 11.821 -3.133 -8.014 1.00 84.31 93 ILE A C 1
ATOM 763 O O . ILE A 1 93 ? 12.725 -2.477 -7.498 1.00 84.31 93 ILE A O 1
ATOM 767 N N . LYS A 1 94 ? 11.989 -3.798 -9.161 1.00 81.50 94 LYS A N 1
ATOM 768 C CA . LYS A 1 94 ? 13.244 -3.796 -9.922 1.00 81.50 94 LYS A CA 1
ATOM 769 C C . LYS A 1 94 ? 13.113 -2.946 -11.181 1.00 81.50 94 LYS A C 1
ATOM 771 O O . LYS A 1 94 ? 12.726 -3.452 -12.224 1.00 81.50 94 LYS A O 1
ATOM 776 N N . ILE A 1 95 ? 13.490 -1.681 -11.124 1.00 75.19 95 ILE A N 1
ATOM 777 C CA . ILE A 1 95 ? 13.399 -0.783 -12.284 1.00 75.19 95 ILE A CA 1
ATOM 778 C C . ILE A 1 95 ? 14.686 -0.906 -13.115 1.00 75.19 95 ILE A C 1
ATOM 780 O O . ILE A 1 95 ? 15.787 -0.932 -12.567 1.00 75.19 95 ILE A O 1
ATOM 784 N N . ASN A 1 96 ? 14.563 -1.044 -14.439 1.00 68.44 96 ASN A N 1
ATOM 785 C CA . ASN A 1 96 ? 15.688 -1.056 -15.390 1.00 68.44 96 ASN A CA 1
ATOM 786 C C . ASN A 1 96 ? 16.812 -2.080 -15.116 1.00 68.44 96 ASN A C 1
ATOM 788 O O . ASN A 1 96 ? 17.991 -1.808 -15.337 1.00 68.44 96 ASN A O 1
ATOM 792 N N . GLY A 1 97 ? 16.489 -3.283 -14.633 1.00 49.78 97 GLY A N 1
ATOM 793 C CA . GLY A 1 97 ? 17.464 -4.383 -14.591 1.00 49.78 97 GLY A CA 1
ATOM 794 C C . GLY A 1 97 ? 18.535 -4.302 -13.488 1.00 49.78 97 GLY A C 1
ATOM 795 O O . GLY A 1 97 ? 19.172 -5.324 -13.214 1.00 49.78 97 GLY A O 1
ATOM 796 N N . LYS A 1 98 ? 18.677 -3.180 -12.773 1.00 42.72 98 LYS A N 1
ATOM 797 C CA . LYS A 1 98 ? 19.582 -3.054 -11.619 1.00 42.72 98 LYS A CA 1
ATOM 798 C C . LYS A 1 98 ? 18.857 -3.455 -10.334 1.00 42.72 98 LYS A C 1
ATOM 800 O O . LYS A 1 98 ? 17.980 -2.756 -9.845 1.00 42.72 98 LYS A O 1
ATOM 805 N N . SER A 1 99 ? 19.195 -4.622 -9.794 1.00 41.91 99 SER A N 1
ATOM 806 C CA . SER A 1 99 ? 18.819 -5.001 -8.428 1.00 41.91 99 SER A CA 1
ATOM 807 C C . SER A 1 99 ? 19.684 -4.215 -7.434 1.00 41.91 99 SER A C 1
ATOM 809 O O . SER A 1 99 ? 20.909 -4.317 -7.534 1.00 41.91 99 SER A O 1
ATOM 811 N N . PRO A 1 100 ? 19.110 -3.475 -6.469 1.00 44.97 100 PRO A N 1
ATOM 812 C CA . PRO A 1 100 ? 19.877 -2.782 -5.443 1.00 44.97 100 PRO A CA 1
ATOM 813 C C . PRO A 1 100 ? 20.183 -3.760 -4.303 1.00 44.97 100 PRO A C 1
ATOM 815 O O . PRO A 1 100 ? 19.629 -3.652 -3.221 1.00 44.97 100 PRO A O 1
ATOM 818 N N . PHE A 1 101 ? 21.009 -4.768 -4.565 1.00 44.69 101 PHE A N 1
ATOM 819 C CA . PHE A 1 101 ? 21.621 -5.578 -3.514 1.00 44.69 101 PHE A CA 1
ATOM 820 C C . PHE A 1 101 ? 23.022 -5.978 -3.979 1.00 44.69 101 PHE A C 1
ATOM 822 O O . PHE A 1 101 ? 23.179 -6.827 -4.858 1.00 44.69 101 PHE A O 1
ATOM 829 N N . ARG A 1 102 ? 24.020 -5.311 -3.402 1.00 38.12 102 ARG A N 1
ATOM 830 C CA . ARG A 1 102 ? 25.374 -5.818 -3.197 1.00 38.12 102 ARG A CA 1
ATOM 831 C C . ARG A 1 102 ? 25.680 -5.662 -1.718 1.00 38.12 102 ARG A C 1
ATOM 833 O O . ARG A 1 102 ? 25.265 -4.616 -1.173 1.00 38.12 102 ARG A O 1
#